Protein AF-A0A7Y4X2K1-F1 (afdb_monomer_lite)

Secondary structure (DSSP, 8-state):
--SSHHHHHHHHHHHHTTTS-HHHHHHHHHHHHHHHHHS--HHHHHHHHHHHHHHHHHHTTT-HHHHHHHHHHHHHHHHHHHHHHHHHHTS-TTSS--

Radius of gyration: 15.4 Å; chains: 1; bounding box: 35×24×46 Å

Sequence (98 aa):
MFRDPLIQKAWEVRQQSEHFPIAVLQEAATWLEEKYHAAPSKEIAVALALQYLILAMRQAQASPTAAKDSFARALRWREEADLMASAQRLVPSWLSLN

Foldseek 3Di:
DDPDPLLVVLVVVLVVCVPPDLVVLVVVLVVLVVVCVVPNDLVSLSVNLSSLQSSLVVCVVPPVVSSVVSNVRSVVSNVVSVVRVVVVVPPDPVVPDD

pLDDT: mean 87.85, std 13.76, range [44.19, 97.75]

Structure (mmCIF, N/CA/C/O backbone):
data_AF-A0A7Y4X2K1-F1
#
_entry.id   AF-A0A7Y4X2K1-F1
#
loop_
_atom_site.group_PDB
_atom_site.id
_atom_site.type_symbol
_atom_site.label_atom_id
_atom_site.label_alt_id
_atom_site.label_comp_id
_atom_site.label_asym_id
_atom_site.label_entity_id
_atom_site.label_seq_id
_atom_site.pdbx_PDB_ins_code
_atom_site.Cartn_x
_atom_site.Cartn_y
_atom_site.Cartn_z
_atom_site.occupancy
_atom_site.B_iso_or_equiv
_atom_site.auth_seq_id
_atom_site.auth_comp_id
_atom_site.auth_asym_id
_atom_site.auth_atom_id
_atom_site.pdbx_PDB_model_num
ATOM 1 N N . MET A 1 1 ? -16.927 14.085 -4.064 1.00 56.41 1 MET A N 1
ATOM 2 C CA . MET A 1 1 ? -16.253 13.303 -5.123 1.00 56.41 1 MET A CA 1
ATOM 3 C C . MET A 1 1 ? -14.758 13.582 -5.028 1.00 56.41 1 MET A C 1
ATOM 5 O O . M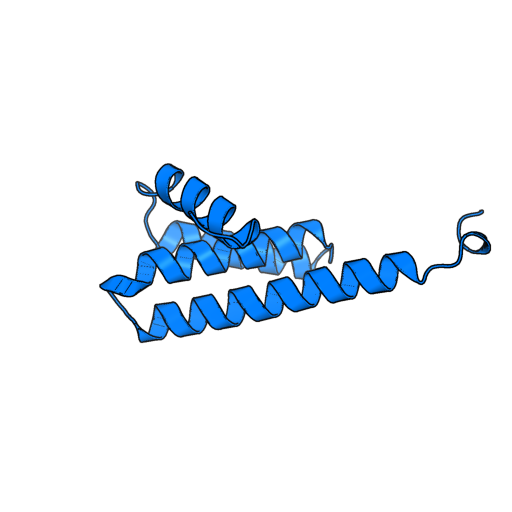ET A 1 1 ? -14.395 14.753 -4.962 1.00 56.41 1 MET A O 1
ATOM 9 N N . PHE A 1 2 ? -13.915 12.553 -4.903 1.00 61.72 2 PHE A N 1
ATOM 10 C CA . PHE A 1 2 ? -12.459 12.737 -4.824 1.00 61.72 2 PHE A CA 1
ATOM 11 C C . PHE A 1 2 ? -11.926 13.204 -6.187 1.00 61.72 2 PHE A C 1
ATOM 13 O O . PHE A 1 2 ? -12.342 12.672 -7.208 1.00 61.72 2 PHE A O 1
ATOM 20 N N . ARG A 1 3 ? -11.053 14.223 -6.212 1.00 76.88 3 ARG A N 1
ATOM 21 C CA . ARG A 1 3 ? -10.454 14.737 -7.464 1.00 76.88 3 ARG A CA 1
ATOM 22 C C . ARG A 1 3 ? -9.241 13.930 -7.925 1.00 76.88 3 ARG A C 1
ATOM 24 O O . ARG A 1 3 ? -8.875 14.003 -9.090 1.00 76.88 3 ARG A O 1
ATOM 31 N N . ASP A 1 4 ? -8.617 13.200 -7.009 1.00 81.75 4 ASP A N 1
ATOM 32 C CA . ASP A 1 4 ? -7.454 12.367 -7.290 1.00 81.75 4 ASP A CA 1
ATOM 33 C C . ASP A 1 4 ? -7.922 10.947 -7.681 1.00 81.75 4 ASP A C 1
ATOM 35 O O . ASP A 1 4 ? -8.596 10.296 -6.870 1.00 81.75 4 ASP A O 1
ATOM 39 N N . PRO A 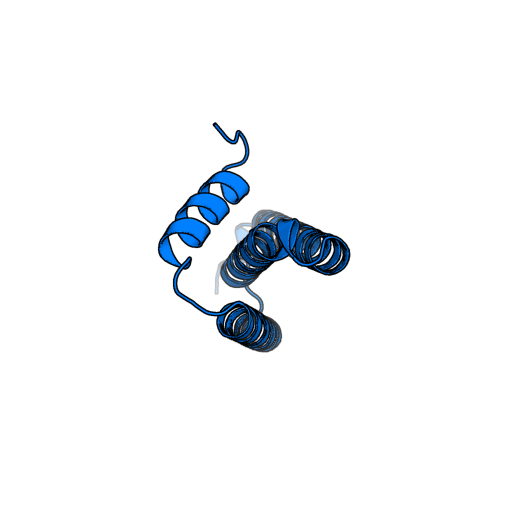1 5 ? -7.593 10.457 -8.894 1.00 84.81 5 PRO A N 1
ATOM 40 C CA . PRO A 1 5 ? -8.005 9.133 -9.362 1.00 84.81 5 PRO A CA 1
ATOM 41 C C . PRO A 1 5 ? -7.507 7.983 -8.481 1.00 84.81 5 PRO A C 1
ATOM 43 O O . PRO A 1 5 ? -8.210 6.984 -8.331 1.00 84.81 5 PRO A O 1
ATOM 46 N N . LEU A 1 6 ? -6.328 8.118 -7.864 1.00 82.94 6 LEU A N 1
ATOM 47 C CA . LEU A 1 6 ? -5.780 7.105 -6.961 1.00 82.94 6 LEU A CA 1
ATOM 48 C C . LEU A 1 6 ? -6.591 7.054 -5.663 1.00 82.94 6 LEU A C 1
ATOM 50 O O . LEU A 1 6 ? -6.913 5.970 -5.182 1.00 82.94 6 LEU A O 1
ATOM 54 N N . ILE A 1 7 ? -6.987 8.216 -5.131 1.00 86.31 7 ILE A N 1
ATOM 55 C CA . ILE A 1 7 ? -7.852 8.295 -3.942 1.00 86.31 7 ILE A CA 1
ATOM 56 C C . ILE A 1 7 ? -9.237 7.728 -4.238 1.00 86.31 7 ILE A C 1
ATOM 58 O O . ILE A 1 7 ? -9.767 6.958 -3.435 1.00 86.31 7 ILE A O 1
ATOM 62 N N . GLN A 1 8 ? -9.815 8.064 -5.394 1.00 90.50 8 GLN A N 1
ATOM 63 C CA . GLN A 1 8 ? -11.084 7.480 -5.816 1.00 90.50 8 GLN A CA 1
ATOM 6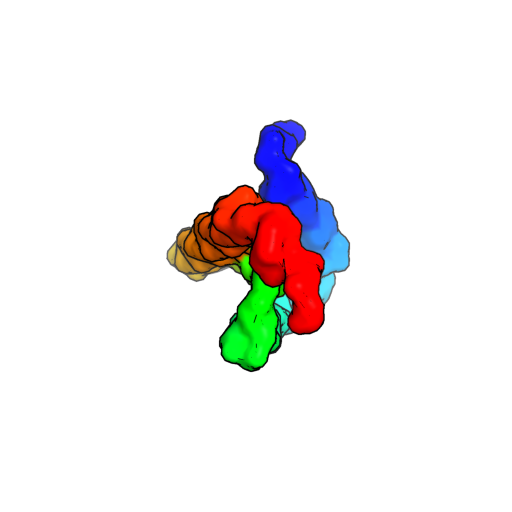4 C C . GLN A 1 8 ? -10.970 5.955 -5.913 1.00 90.50 8 GLN A C 1
ATOM 66 O O . GLN A 1 8 ? -11.811 5.244 -5.361 1.00 90.50 8 GLN A O 1
ATOM 71 N N . LYS A 1 9 ? -9.910 5.446 -6.551 1.00 91.12 9 LYS A N 1
ATOM 72 C CA . LYS A 1 9 ? -9.745 4.005 -6.712 1.00 91.12 9 LYS A CA 1
ATOM 73 C C . LYS A 1 9 ? -9.520 3.293 -5.383 1.00 91.12 9 LYS A C 1
ATOM 75 O O . LYS A 1 9 ? -10.101 2.234 -5.158 1.00 91.12 9 LYS A O 1
ATOM 80 N N . ALA A 1 10 ? -8.735 3.883 -4.483 1.00 90.00 10 ALA A N 1
ATOM 81 C CA . ALA A 1 10 ? -8.524 3.337 -3.145 1.00 90.00 10 ALA A CA 1
ATOM 82 C C . ALA A 1 10 ? -9.840 3.257 -2.374 1.00 90.00 10 ALA A C 1
ATOM 84 O O . ALA A 1 10 ? -10.095 2.266 -1.698 1.00 90.00 10 ALA A O 1
ATOM 85 N N . TRP A 1 11 ? -10.704 4.264 -2.510 1.00 91.06 11 TRP A N 1
ATOM 86 C CA . TRP A 1 11 ? -12.019 4.250 -1.884 1.00 91.06 11 TRP A CA 1
ATOM 87 C C . TRP A 1 11 ? -12.915 3.118 -2.412 1.00 91.06 11 TRP A C 1
ATOM 89 O O . TRP A 1 11 ? -13.509 2.395 -1.614 1.00 91.06 11 TRP A O 1
ATOM 99 N N . GLU A 1 12 ? -12.971 2.916 -3.732 1.00 93.06 12 GLU A N 1
ATOM 100 C CA . GLU A 1 12 ? -13.721 1.809 -4.349 1.00 93.06 12 GLU A CA 1
ATOM 101 C C . GLU A 1 12 ? -13.227 0.444 -3.848 1.00 93.06 12 GLU A C 1
ATOM 103 O O . GLU A 1 12 ? -14.012 -0.387 -3.388 1.00 93.06 12 GLU A O 1
ATOM 108 N N . VAL A 1 13 ? -11.910 0.221 -3.882 1.00 91.19 13 VAL A N 1
ATOM 109 C CA . VAL A 1 13 ? -11.310 -1.049 -3.451 1.00 91.19 13 VAL A CA 1
ATOM 110 C C . VAL A 1 13 ? -11.465 -1.240 -1.942 1.00 91.19 13 VAL A C 1
ATOM 112 O O . VAL A 1 13 ? -11.730 -2.354 -1.494 1.00 91.19 13 VAL A O 1
ATOM 115 N N . ARG A 1 14 ? -11.394 -0.173 -1.137 1.00 91.75 14 ARG A N 1
ATOM 116 C CA . ARG A 1 14 ? -11.676 -0.219 0.307 1.00 91.75 14 ARG A CA 1
ATOM 117 C C . ARG A 1 14 ? -13.083 -0.744 0.582 1.00 91.75 14 ARG A C 1
ATOM 119 O O . ARG A 1 14 ? -13.244 -1.566 1.476 1.00 91.75 14 ARG A O 1
ATOM 126 N N . GLN A 1 15 ? -14.089 -0.263 -0.150 1.00 93.00 15 GLN A N 1
ATOM 127 C CA . GLN A 1 15 ? -15.472 -0.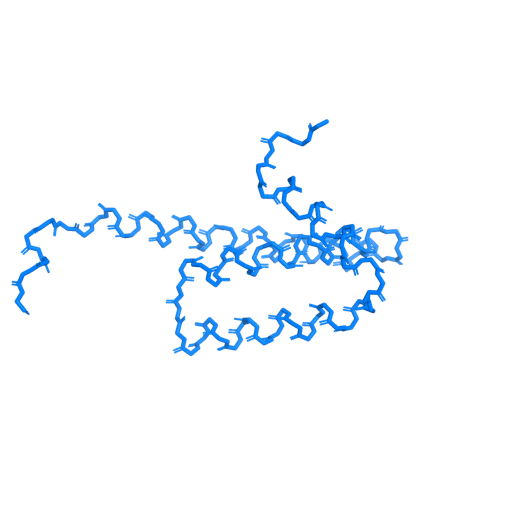725 0.020 1.00 93.00 15 GLN A CA 1
ATOM 128 C C . GLN A 1 15 ? -15.602 -2.213 -0.330 1.00 93.00 15 GLN A C 1
ATOM 130 O O . GLN A 1 15 ? -16.207 -2.977 0.414 1.00 93.00 15 GLN A O 1
ATOM 135 N N . GLN A 1 16 ? -14.963 -2.651 -1.415 1.00 91.62 16 GLN A N 1
ATOM 136 C CA . GLN A 1 16 ? -14.967 -4.060 -1.828 1.00 91.62 16 GLN A CA 1
ATOM 137 C C . GLN A 1 16 ? -14.214 -4.971 -0.847 1.00 91.62 16 GLN A C 1
ATOM 139 O O . GLN A 1 16 ? -14.583 -6.127 -0.655 1.00 91.62 16 GLN A O 1
ATOM 144 N N . SER A 1 17 ? -13.179 -4.445 -0.194 1.00 89.69 17 SER A N 1
ATOM 145 C CA . SER A 1 17 ? -12.330 -5.174 0.752 1.00 89.69 17 SER A CA 1
ATOM 146 C C . SER A 1 17 ? -12.751 -5.013 2.216 1.00 89.69 17 SER A C 1
ATOM 148 O O . SER A 1 17 ? -12.027 -5.431 3.118 1.00 89.69 17 SER A O 1
ATOM 150 N N . GLU A 1 18 ? -13.926 -4.438 2.488 1.00 90.75 18 GLU A N 1
ATOM 151 C CA . GLU A 1 18 ? -14.339 -4.075 3.847 1.00 90.75 18 GLU A CA 1
ATOM 152 C C . GLU A 1 18 ? -14.464 -5.273 4.802 1.00 90.75 18 GLU A C 1
ATOM 154 O O . GLU A 1 18 ? -14.216 -5.140 6.004 1.00 90.75 18 GLU A O 1
ATOM 159 N N . HIS A 1 19 ? -14.782 -6.444 4.259 1.00 91.62 19 HIS A N 1
ATOM 160 C CA . HIS A 1 19 ? -14.902 -7.706 4.982 1.00 91.62 19 HIS A CA 1
ATOM 161 C C . HIS A 1 19 ? -13.549 -8.357 5.316 1.00 91.62 19 HIS A C 1
ATOM 163 O O . HIS A 1 19 ? -13.500 -9.247 6.165 1.00 91.62 19 HIS A O 1
ATOM 169 N N . PHE A 1 20 ? -12.448 -7.921 4.693 1.00 92.19 20 PHE A N 1
ATOM 170 C CA . PHE A 1 20 ? -11.126 -8.460 4.995 1.00 92.19 20 PHE A CA 1
ATOM 171 C C . PHE A 1 20 ? -10.531 -7.814 6.257 1.00 92.19 20 PHE A C 1
ATOM 173 O O . PHE A 1 20 ? -10.590 -6.584 6.426 1.00 92.19 20 PHE A O 1
ATOM 180 N N . PRO A 1 21 ? -9.906 -8.612 7.143 1.00 94.19 21 PRO A N 1
ATOM 181 C CA . PRO A 1 21 ? -9.142 -8.087 8.267 1.00 94.19 21 PRO A CA 1
ATOM 182 C C . PRO A 1 21 ? -8.011 -7.163 7.804 1.00 94.19 21 PRO A C 1
ATOM 184 O O . PRO A 1 21 ? -7.389 -7.394 6.769 1.00 94.19 21 PRO A O 1
ATOM 187 N N . ILE A 1 22 ? -7.683 -6.149 8.613 1.00 92.62 22 ILE A N 1
ATOM 188 C CA . ILE A 1 22 ? -6.552 -5.245 8.333 1.00 92.62 22 ILE A CA 1
ATOM 189 C C . ILE A 1 22 ? -5.239 -6.030 8.183 1.00 92.62 22 ILE A C 1
ATOM 191 O O . ILE A 1 22 ? -4.443 -5.687 7.315 1.00 92.62 22 ILE A O 1
ATOM 195 N N . ALA A 1 23 ? -5.048 -7.106 8.954 1.00 94.50 23 ALA A N 1
ATOM 196 C CA . ALA A 1 23 ? -3.871 -7.973 8.859 1.00 94.50 23 ALA A CA 1
ATOM 197 C C . ALA A 1 23 ? -3.681 -8.565 7.451 1.00 94.50 23 ALA A C 1
ATOM 19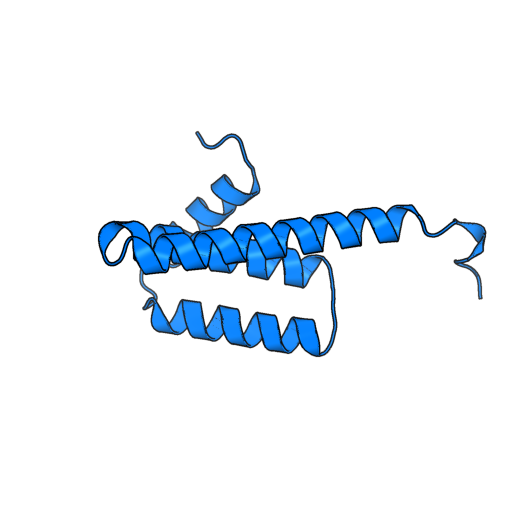9 O O . ALA A 1 23 ? -2.585 -8.503 6.910 1.00 94.50 23 ALA A O 1
ATOM 200 N N . VAL A 1 24 ? -4.761 -9.016 6.801 1.00 95.44 24 VAL A N 1
ATOM 201 C CA . VAL A 1 24 ? -4.708 -9.544 5.424 1.00 95.44 24 VAL A CA 1
ATOM 202 C C . VAL A 1 24 ? -4.272 -8.459 4.436 1.00 95.44 24 VAL A C 1
ATOM 204 O O . VAL A 1 24 ? -3.498 -8.708 3.516 1.00 95.44 24 VAL A O 1
ATOM 207 N N . LEU A 1 25 ? -4.729 -7.219 4.638 1.00 94.06 25 LEU A N 1
ATOM 208 C CA . LEU A 1 25 ? -4.305 -6.088 3.813 1.00 94.06 25 LEU A CA 1
ATOM 209 C C . LEU A 1 25 ? -2.829 -5.721 4.049 1.00 94.06 25 LEU A C 1
ATOM 211 O O . LEU A 1 25 ? -2.155 -5.287 3.115 1.00 94.06 25 LEU A O 1
ATOM 215 N N . GLN A 1 26 ? -2.318 -5.897 5.269 1.00 95.56 26 GLN A N 1
ATOM 216 C CA . GLN A 1 26 ? -0.900 -5.699 5.580 1.00 95.56 26 GLN A CA 1
ATOM 217 C C . GLN A 1 26 ? -0.034 -6.785 4.938 1.00 95.56 26 GLN A C 1
ATOM 219 O O . GLN A 1 26 ? 0.953 -6.452 4.293 1.00 95.56 26 GLN A O 1
ATOM 224 N N . GLU A 1 27 ? -0.440 -8.052 5.030 1.00 96.69 27 GLU A N 1
ATOM 225 C CA . GLU A 1 27 ? 0.243 -9.173 4.373 1.00 96.69 27 GLU A CA 1
ATOM 226 C C . GLU A 1 27 ? 0.315 -8.978 2.854 1.00 96.69 27 GLU A C 1
ATOM 228 O O . GLU A 1 27 ? 1.376 -9.144 2.255 1.00 96.69 27 GLU A O 1
ATOM 233 N N . ALA A 1 28 ? -0.782 -8.536 2.230 1.00 95.38 28 ALA A N 1
ATOM 234 C CA . ALA A 1 28 ? -0.795 -8.211 0.807 1.00 95.38 28 ALA A CA 1
ATOM 235 C C . ALA A 1 28 ? 0.173 -7.066 0.452 1.00 95.38 28 ALA A C 1
ATOM 237 O O . ALA A 1 28 ? 0.818 -7.115 -0.596 1.00 95.38 28 ALA A O 1
ATOM 238 N N . ALA A 1 29 ? 0.306 -6.051 1.316 1.00 96.12 29 ALA A N 1
ATOM 239 C CA . ALA A 1 29 ? 1.278 -4.976 1.121 1.00 96.12 29 ALA A CA 1
ATOM 240 C C . ALA A 1 29 ? 2.718 -5.503 1.213 1.00 96.12 29 ALA A C 1
ATOM 242 O O . ALA A 1 29 ? 3.517 -5.221 0.326 1.00 96.12 29 ALA A O 1
ATOM 243 N N . THR A 1 30 ? 3.033 -6.316 2.225 1.00 97.31 30 THR A N 1
ATOM 244 C CA . THR A 1 30 ? 4.356 -6.943 2.380 1.00 97.31 30 THR A CA 1
ATOM 245 C C . THR A 1 30 ? 4.709 -7.817 1.180 1.00 97.31 30 THR A C 1
ATOM 247 O O . THR A 1 30 ? 5.794 -7.683 0.622 1.00 97.31 30 THR A O 1
ATOM 250 N N . TRP A 1 31 ? 3.773 -8.643 0.709 1.00 97.25 31 TRP A N 1
ATOM 251 C CA . TRP A 1 31 ? 3.979 -9.456 -0.488 1.00 97.25 31 TRP A CA 1
ATOM 252 C C . TRP A 1 31 ? 4.252 -8.599 -1.733 1.00 97.25 31 TRP A C 1
ATOM 254 O O . TRP A 1 31 ? 5.133 -8.922 -2.529 1.00 97.25 31 TRP A O 1
ATOM 264 N N . LEU A 1 32 ? 3.538 -7.481 -1.909 1.00 97.06 32 LEU A N 1
ATOM 265 C CA . LEU A 1 32 ? 3.803 -6.549 -3.009 1.00 97.06 32 LEU A CA 1
ATOM 266 C C . LEU A 1 32 ? 5.186 -5.887 -2.893 1.00 97.06 32 LEU A C 1
ATOM 268 O O . LEU A 1 32 ? 5.839 -5.689 -3.916 1.00 97.06 32 LEU A O 1
ATOM 272 N N . GLU A 1 33 ? 5.654 -5.568 -1.684 1.00 97.31 33 GLU A N 1
ATOM 273 C CA . GLU A 1 33 ? 7.002 -5.026 -1.461 1.00 97.31 33 GLU A CA 1
ATOM 274 C C . GLU A 1 33 ? 8.076 -6.051 -1.836 1.00 97.31 33 GLU A C 1
ATOM 276 O O . GLU A 1 33 ? 9.022 -5.719 -2.547 1.00 97.31 33 GLU A O 1
ATOM 281 N N . GLU A 1 34 ? 7.904 -7.315 -1.445 1.00 97.62 34 GLU A N 1
ATOM 282 C CA . GLU A 1 34 ? 8.790 -8.410 -1.855 1.00 97.62 34 GLU A CA 1
ATOM 283 C C . GLU A 1 34 ? 8.811 -8.579 -3.379 1.00 97.62 34 GLU A C 1
ATOM 285 O O . GLU A 1 34 ? 9.877 -8.729 -3.983 1.00 97.62 34 GLU A O 1
ATOM 290 N N . LYS A 1 35 ? 7.641 -8.501 -4.028 1.00 96.06 35 LYS A N 1
ATOM 291 C CA . LYS A 1 35 ? 7.541 -8.530 -5.493 1.00 96.06 35 LYS A CA 1
ATOM 292 C C . LYS A 1 35 ? 8.247 -7.346 -6.137 1.00 96.06 35 LYS A C 1
ATOM 294 O O . LYS A 1 35 ? 8.950 -7.554 -7.123 1.00 96.06 35 LYS A O 1
ATOM 299 N N . TYR A 1 36 ? 8.106 -6.146 -5.578 1.00 95.81 36 TYR A N 1
ATOM 300 C CA . TYR A 1 36 ? 8.824 -4.968 -6.056 1.00 95.81 36 TYR A CA 1
ATOM 301 C C . TYR A 1 36 ? 10.335 -5.151 -5.928 1.00 95.81 36 TYR A C 1
ATOM 303 O O . TYR A 1 36 ? 11.062 -4.881 -6.875 1.00 95.81 36 TYR A O 1
ATOM 311 N N . HIS A 1 37 ? 10.817 -5.653 -4.790 1.00 95.12 37 HIS A N 1
ATOM 312 C CA . HIS A 1 37 ? 12.240 -5.912 -4.580 1.00 95.12 37 HIS A CA 1
ATOM 313 C C . HIS A 1 37 ? 12.807 -6.941 -5.564 1.00 95.12 37 HIS A C 1
ATOM 315 O O . HIS A 1 37 ? 13.933 -6.777 -6.030 1.00 95.12 37 HIS A O 1
ATOM 321 N N . ALA A 1 38 ? 12.039 -7.982 -5.893 1.00 96.19 38 ALA A N 1
ATOM 322 C CA . ALA A 1 38 ? 12.454 -9.001 -6.853 1.00 96.19 38 ALA A CA 1
ATOM 323 C C . ALA A 1 38 ? 12.414 -8.506 -8.309 1.00 96.19 38 ALA A C 1
ATOM 325 O O . ALA A 1 38 ? 13.284 -8.858 -9.104 1.00 96.19 38 ALA A O 1
ATOM 326 N N . ALA A 1 39 ? 11.401 -7.716 -8.668 1.00 93.19 39 ALA A N 1
ATOM 327 C CA . ALA A 1 39 ? 11.198 -7.201 -10.017 1.00 93.19 39 ALA A CA 1
ATOM 328 C C . ALA A 1 39 ? 10.532 -5.812 -9.969 1.00 93.19 39 ALA A C 1
ATOM 330 O O . ALA A 1 39 ? 9.302 -5.713 -10.049 1.00 93.19 39 ALA A O 1
ATOM 331 N N . PRO A 1 40 ? 11.325 -4.729 -9.854 1.00 92.69 40 PRO A N 1
ATOM 332 C CA . PRO A 1 40 ? 10.788 -3.377 -9.780 1.00 92.69 40 PRO A CA 1
ATOM 333 C C . PRO A 1 40 ? 9.980 -3.028 -11.030 1.00 92.69 40 PRO A C 1
ATOM 335 O O . PRO A 1 40 ? 10.463 -3.148 -12.157 1.00 92.69 40 PRO A O 1
ATOM 338 N N . SER A 1 41 ? 8.749 -2.561 -10.838 1.00 93.50 41 SER A N 1
ATOM 339 C CA . SER A 1 41 ? 7.910 -2.056 -11.925 1.00 93.50 41 SER A CA 1
ATOM 340 C C . SER A 1 41 ? 6.986 -0.952 -11.437 1.00 93.50 41 SER A C 1
ATOM 342 O O . SER A 1 41 ? 6.587 -0.909 -10.267 1.00 93.50 41 SER A O 1
ATOM 344 N N . LYS A 1 42 ? 6.611 -0.074 -12.368 1.00 93.44 42 LYS A N 1
ATOM 345 C CA . LYS A 1 42 ? 5.680 1.021 -12.106 1.00 93.44 42 LYS A CA 1
ATOM 346 C C . LYS A 1 42 ? 4.334 0.485 -11.621 1.00 93.44 42 LYS A C 1
ATOM 348 O O . LYS A 1 42 ? 3.739 1.045 -10.709 1.00 93.44 42 LYS A O 1
ATOM 353 N N . GLU A 1 43 ? 3.857 -0.597 -12.222 1.00 94.25 43 GLU A N 1
ATOM 354 C CA . GLU A 1 43 ? 2.584 -1.235 -11.901 1.00 94.25 43 GLU A CA 1
ATOM 355 C C . GLU A 1 43 ? 2.557 -1.710 -10.444 1.00 94.25 43 GLU A C 1
ATOM 357 O O . GLU A 1 43 ? 1.580 -1.459 -9.737 1.00 94.25 43 GLU A O 1
ATOM 362 N N . ILE A 1 44 ? 3.647 -2.325 -9.968 1.00 95.25 44 ILE A N 1
ATOM 363 C CA . ILE A 1 44 ? 3.762 -2.755 -8.570 1.00 95.25 44 ILE A CA 1
ATOM 364 C C . ILE A 1 44 ? 3.855 -1.541 -7.632 1.00 95.25 44 ILE A C 1
ATOM 366 O O . ILE A 1 44 ? 3.187 -1.532 -6.601 1.00 95.25 44 ILE A O 1
ATOM 370 N N . ALA A 1 45 ? 4.601 -0.489 -7.992 1.00 95.56 45 ALA A N 1
ATOM 371 C CA . ALA A 1 45 ? 4.667 0.741 -7.192 1.00 95.56 45 ALA A CA 1
ATOM 372 C C . ALA A 1 45 ? 3.291 1.430 -7.061 1.00 95.56 45 ALA A C 1
ATOM 374 O O . ALA A 1 45 ? 2.897 1.838 -5.968 1.00 95.56 45 ALA A O 1
ATOM 375 N N . VAL A 1 46 ? 2.503 1.485 -8.142 1.00 95.00 46 VAL A N 1
ATOM 376 C C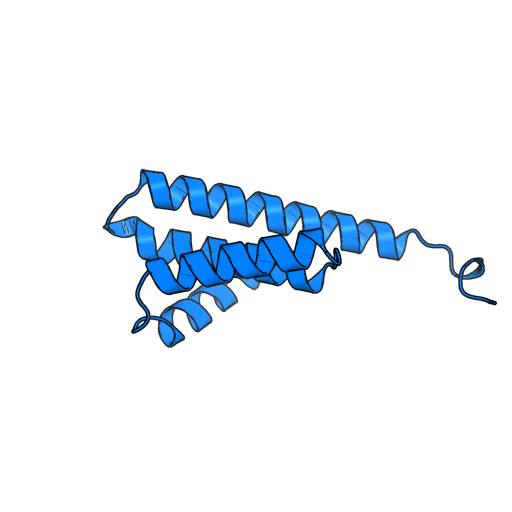A . VAL A 1 46 ? 1.116 1.985 -8.105 1.00 95.00 46 VAL A CA 1
ATOM 377 C C . VAL A 1 46 ? 0.229 1.097 -7.229 1.00 95.00 46 VAL A C 1
ATOM 379 O O . VAL A 1 46 ? -0.563 1.617 -6.440 1.00 95.00 46 VAL A O 1
ATOM 382 N N . ALA A 1 47 ? 0.361 -0.230 -7.330 1.00 95.31 47 ALA A N 1
ATOM 383 C CA . ALA A 1 47 ? -0.384 -1.162 -6.487 1.00 95.31 47 ALA A CA 1
ATOM 384 C C . ALA A 1 47 ? -0.053 -0.972 -4.996 1.00 95.31 47 ALA A C 1
ATOM 386 O O . ALA A 1 47 ? -0.962 -0.946 -4.167 1.00 95.31 47 ALA A O 1
ATOM 387 N N . LEU A 1 48 ? 1.221 -0.757 -4.658 1.00 97.44 48 LEU A N 1
ATOM 388 C CA . LEU A 1 48 ? 1.668 -0.446 -3.298 1.00 97.44 48 LEU A CA 1
ATOM 389 C C . LEU A 1 48 ? 1.100 0.881 -2.794 1.00 97.44 48 LEU A C 1
ATOM 391 O O . LEU A 1 48 ? 0.569 0.937 -1.683 1.00 97.44 48 LEU A O 1
ATOM 395 N N . ALA A 1 49 ? 1.143 1.933 -3.615 1.00 96.81 49 ALA A N 1
ATOM 396 C CA . ALA A 1 49 ? 0.549 3.223 -3.276 1.00 96.81 49 ALA A CA 1
ATOM 397 C C . ALA A 1 49 ? -0.952 3.090 -2.969 1.00 96.81 49 ALA A C 1
ATOM 399 O O . ALA A 1 49 ? -1.439 3.621 -1.969 1.00 96.81 49 ALA A O 1
ATOM 400 N N . LEU A 1 50 ? -1.677 2.324 -3.788 1.00 96.00 50 LEU A N 1
ATOM 401 C CA . LEU A 1 50 ? -3.096 2.044 -3.588 1.00 96.00 50 LEU A CA 1
ATOM 402 C C . LEU A 1 50 ? -3.346 1.255 -2.293 1.00 96.00 50 LEU A C 1
ATOM 404 O O . LEU A 1 50 ? -4.210 1.629 -1.500 1.00 96.00 50 LEU A O 1
ATOM 408 N N . GLN A 1 51 ? -2.575 0.191 -2.060 1.00 96.50 51 GLN A N 1
ATOM 409 C CA . GLN A 1 51 ? -2.734 -0.693 -0.906 1.00 96.50 51 GLN A CA 1
ATOM 410 C C . GLN A 1 51 ? -2.509 0.048 0.416 1.00 96.50 51 GLN A C 1
ATOM 412 O O . GLN A 1 51 ? -3.313 -0.056 1.347 1.00 96.50 51 GLN A O 1
ATOM 417 N N . TYR A 1 52 ? -1.456 0.860 0.488 1.00 97.75 52 TYR A N 1
ATOM 418 C CA . TYR A 1 52 ? -1.173 1.669 1.669 1.00 97.75 52 TYR A CA 1
ATOM 419 C C . TYR A 1 52 ? -2.203 2.777 1.894 1.00 97.75 52 TYR A C 1
ATOM 421 O O . TYR A 1 52 ? -2.532 3.094 3.039 1.00 97.75 52 TYR A O 1
ATOM 429 N N . LEU A 1 53 ? -2.785 3.322 0.825 1.00 96.31 53 LEU A N 1
ATOM 430 C CA . LEU A 1 53 ? -3.866 4.293 0.939 1.00 96.31 53 LEU A CA 1
ATOM 431 C C . LEU A 1 53 ? -5.150 3.652 1.495 1.00 96.31 53 LEU A C 1
ATOM 433 O O . LEU A 1 53 ? -5.812 4.243 2.350 1.00 96.31 53 LEU A O 1
ATOM 437 N N . ILE A 1 54 ? -5.467 2.418 1.087 1.00 95.31 54 ILE A N 1
ATOM 438 C CA . ILE A 1 54 ? -6.571 1.633 1.663 1.00 95.31 54 ILE A CA 1
ATOM 439 C C . ILE A 1 54 ? -6.321 1.377 3.155 1.00 95.31 54 ILE A C 1
ATOM 441 O O . ILE A 1 54 ? -7.217 1.612 3.970 1.00 95.31 54 ILE A O 1
ATOM 445 N N . LEU A 1 55 ? -5.109 0.950 3.531 1.00 96.00 55 LEU A N 1
ATOM 446 C CA . LEU A 1 55 ? -4.724 0.746 4.934 1.00 96.00 55 LEU A CA 1
ATOM 447 C C . LEU A 1 55 ? -4.904 2.022 5.761 1.00 96.00 55 LEU A C 1
ATOM 449 O O . LEU A 1 55 ? -5.537 1.974 6.817 1.00 96.00 55 LEU A O 1
ATOM 453 N N . ALA A 1 56 ? -4.452 3.169 5.249 1.00 96.12 56 ALA A N 1
ATOM 454 C CA . ALA A 1 56 ? -4.623 4.458 5.910 1.00 96.12 56 ALA A CA 1
ATOM 455 C C . ALA A 1 56 ? -6.104 4.780 6.168 1.00 96.12 56 ALA A C 1
ATOM 457 O O . ALA A 1 56 ? -6.488 5.123 7.287 1.00 96.12 56 ALA A O 1
ATOM 458 N N . MET A 1 57 ? -6.964 4.597 5.161 1.00 94.62 57 MET A N 1
ATOM 459 C CA . MET A 1 57 ? -8.407 4.832 5.290 1.00 94.62 57 MET A CA 1
ATOM 460 C C . MET A 1 57 ? -9.090 3.861 6.263 1.00 94.62 57 MET A C 1
ATOM 462 O O . MET A 1 57 ? -10.072 4.224 6.911 1.00 94.62 57 MET A O 1
ATOM 466 N N . ARG A 1 58 ? -8.619 2.612 6.348 1.00 93.62 58 ARG A N 1
ATOM 467 C CA . ARG A 1 58 ? -9.154 1.593 7.268 1.00 93.62 58 ARG A CA 1
ATOM 468 C C . ARG A 1 58 ? -8.722 1.852 8.710 1.00 93.62 58 ARG A C 1
ATOM 470 O O . ARG A 1 58 ? -9.506 1.638 9.627 1.00 93.62 58 ARG A O 1
ATOM 477 N N . GLN A 1 59 ? -7.504 2.347 8.905 1.00 93.94 59 GLN A N 1
ATOM 478 C CA . GLN A 1 59 ? -6.930 2.616 10.223 1.00 93.94 59 GLN A CA 1
ATOM 479 C C . GLN A 1 59 ? -7.335 3.979 10.793 1.00 93.94 59 GLN A C 1
ATOM 481 O O . GLN A 1 59 ? -7.260 4.155 12.004 1.00 93.94 59 GLN A O 1
ATOM 486 N N . ALA A 1 60 ? -7.804 4.921 9.967 1.00 91.00 60 ALA A N 1
ATOM 487 C CA . ALA A 1 60 ? -8.075 6.308 10.364 1.00 91.00 60 ALA A CA 1
ATOM 488 C C . ALA A 1 60 ? -8.945 6.466 11.625 1.00 91.00 60 ALA A C 1
ATOM 490 O O . ALA A 1 60 ? -8.725 7.395 12.398 1.00 91.00 60 ALA A O 1
ATOM 491 N N . GLN A 1 61 ? -9.909 5.566 11.844 1.00 84.56 61 GLN A N 1
ATOM 492 C CA . GLN A 1 61 ? -10.797 5.615 13.012 1.00 84.56 61 GLN A CA 1
ATOM 493 C C . GLN A 1 61 ? -10.225 4.898 14.244 1.00 84.56 61 GLN A C 1
ATOM 495 O O . GLN A 1 61 ? -10.523 5.291 15.366 1.00 84.56 61 GLN A O 1
ATOM 500 N N . ALA A 1 62 ? -9.417 3.853 14.048 1.00 88.19 62 ALA A N 1
ATOM 501 C CA . ALA A 1 62 ? -8.931 2.991 15.128 1.00 88.19 62 ALA A CA 1
ATOM 502 C C . ALA A 1 62 ? -7.533 3.383 15.633 1.00 88.19 62 ALA A C 1
ATOM 504 O O . ALA A 1 62 ? -7.230 3.230 16.811 1.00 88.19 62 ALA A O 1
ATOM 505 N N . SER A 1 63 ? -6.669 3.876 14.745 1.00 93.06 63 SER A N 1
ATOM 506 C CA . SER A 1 63 ? -5.299 4.279 15.060 1.00 93.06 63 SER A CA 1
ATOM 507 C C . SER A 1 63 ? -4.839 5.392 14.111 1.00 93.06 63 SER A C 1
ATOM 509 O O . SER A 1 63 ? -4.323 5.118 13.023 1.00 93.06 63 SER A O 1
ATOM 511 N N . PRO A 1 64 ? -4.999 6.669 14.510 1.00 91.44 64 PRO A N 1
ATOM 512 C CA . PRO A 1 64 ? -4.581 7.812 13.699 1.00 91.44 64 PRO A CA 1
ATOM 513 C C . PRO A 1 64 ? -3.085 7.814 13.366 1.00 91.44 64 PRO A C 1
ATOM 515 O O . PRO A 1 64 ? -2.698 8.280 12.297 1.00 91.44 64 PRO A O 1
ATOM 518 N N . THR A 1 65 ? -2.240 7.286 14.256 1.00 95.19 65 THR A N 1
ATOM 519 C CA . THR A 1 65 ? -0.795 7.162 14.011 1.00 95.19 65 THR A CA 1
ATOM 520 C C . THR A 1 65 ? -0.517 6.152 12.901 1.00 95.19 65 THR A C 1
ATOM 522 O O . THR A 1 65 ? 0.120 6.507 11.915 1.00 95.19 65 THR A O 1
ATOM 525 N N . ALA A 1 66 ? -1.090 4.945 12.985 1.00 93.44 66 ALA A N 1
ATOM 526 C CA . ALA A 1 66 ? -0.922 3.935 11.939 1.00 93.44 66 ALA A CA 1
ATOM 527 C C . ALA A 1 66 ? -1.480 4.413 10.587 1.00 93.44 66 ALA A C 1
ATOM 529 O O . ALA A 1 66 ? -0.888 4.167 9.535 1.00 93.44 66 ALA A O 1
ATOM 530 N N . ALA A 1 67 ? -2.584 5.166 10.615 1.00 94.25 67 ALA A N 1
ATOM 531 C CA . ALA A 1 67 ? -3.151 5.768 9.418 1.00 94.25 67 ALA A CA 1
ATOM 532 C C . ALA A 1 67 ? -2.197 6.777 8.760 1.00 94.25 67 ALA A C 1
ATOM 534 O O . ALA A 1 67 ? -2.047 6.762 7.538 1.00 94.25 67 ALA A O 1
ATOM 535 N N . LYS A 1 68 ? -1.526 7.624 9.554 1.00 95.56 68 LYS A N 1
ATOM 536 C CA . LYS A 1 68 ? -0.506 8.561 9.056 1.00 95.56 68 LYS A CA 1
ATOM 537 C C . LYS A 1 68 ? 0.692 7.827 8.463 1.00 95.56 68 LYS A C 1
ATOM 539 O O . LYS A 1 68 ? 1.131 8.198 7.378 1.00 95.56 68 LYS A O 1
ATOM 544 N N . ASP A 1 69 ? 1.172 6.777 9.124 1.00 97.12 69 ASP A N 1
ATOM 545 C CA . ASP A 1 69 ? 2.309 5.987 8.642 1.00 97.12 69 ASP A CA 1
ATOM 546 C C . ASP A 1 69 ? 1.985 5.302 7.309 1.00 97.12 69 ASP A C 1
ATOM 548 O O . ASP A 1 69 ? 2.750 5.392 6.347 1.00 97.12 69 ASP A O 1
ATOM 552 N N . SER A 1 70 ? 0.808 4.678 7.216 1.00 96.81 70 SER A N 1
ATOM 553 C CA . SER A 1 70 ? 0.318 4.075 5.975 1.00 96.81 70 SER A CA 1
ATOM 554 C C . SER A 1 70 ? 0.151 5.125 4.873 1.00 96.81 70 SER A C 1
ATOM 556 O O . SER A 1 70 ? 0.556 4.900 3.737 1.00 96.81 70 SER A O 1
ATOM 558 N N . PHE A 1 71 ? -0.371 6.310 5.196 1.00 96.06 71 PHE A N 1
ATOM 559 C CA . PHE A 1 71 ? -0.510 7.391 4.222 1.00 96.06 71 PHE A CA 1
ATOM 560 C C . PHE A 1 71 ? 0.848 7.900 3.712 1.00 96.06 71 PHE A C 1
ATOM 562 O O . PHE A 1 71 ? 1.018 8.094 2.510 1.00 96.06 71 PHE A O 1
ATOM 569 N N . ALA A 1 72 ? 1.837 8.057 4.594 1.00 96.88 72 ALA A N 1
ATOM 570 C CA . ALA A 1 72 ? 3.192 8.444 4.204 1.00 96.88 72 ALA A CA 1
ATOM 571 C C . ALA A 1 72 ? 3.837 7.402 3.274 1.00 96.88 72 ALA A C 1
ATOM 573 O O . ALA A 1 72 ? 4.452 7.760 2.270 1.00 96.88 72 ALA A O 1
ATOM 574 N N . ARG A 1 73 ? 3.637 6.105 3.551 1.00 97.56 73 ARG A N 1
ATOM 575 C CA . ARG A 1 73 ? 4.079 5.026 2.652 1.00 97.56 73 ARG A CA 1
ATOM 576 C C . ARG A 1 73 ? 3.378 5.085 1.296 1.00 97.56 73 ARG A C 1
ATOM 578 O O . ARG A 1 73 ? 4.041 4.922 0.275 1.00 97.56 73 ARG A O 1
ATOM 585 N N . ALA A 1 74 ? 2.073 5.359 1.271 1.00 97.12 74 ALA A N 1
ATOM 586 C CA . ALA A 1 74 ? 1.322 5.511 0.027 1.00 97.12 74 ALA A CA 1
ATOM 587 C C . ALA A 1 74 ? 1.888 6.639 -0.852 1.00 97.12 74 ALA A C 1
ATOM 589 O O . ALA A 1 74 ? 2.050 6.455 -2.058 1.00 97.12 74 ALA A O 1
ATOM 590 N N . LEU A 1 75 ? 2.233 7.782 -0.245 1.00 96.19 75 LEU A N 1
ATOM 591 C CA . LEU A 1 75 ? 2.861 8.903 -0.949 1.00 96.19 75 LEU A CA 1
ATOM 592 C C . LEU A 1 75 ? 4.227 8.525 -1.524 1.00 96.19 75 LEU A C 1
ATOM 594 O O . LEU A 1 75 ? 4.452 8.737 -2.712 1.00 96.19 75 LEU A O 1
ATOM 598 N N . ARG A 1 76 ? 5.093 7.889 -0.728 1.00 97.00 76 ARG A N 1
ATOM 599 C CA . ARG A 1 76 ? 6.415 7.444 -1.195 1.00 97.00 76 ARG A CA 1
ATOM 600 C C . ARG A 1 76 ? 6.314 6.527 -2.417 1.00 97.00 76 ARG A C 1
ATOM 602 O O . ARG A 1 76 ? 7.057 6.683 -3.376 1.00 97.00 76 ARG A O 1
ATOM 609 N N . TRP A 1 77 ? 5.394 5.564 -2.395 1.00 97.06 77 TRP A N 1
ATOM 610 C CA . TRP A 1 77 ? 5.215 4.634 -3.515 1.00 97.06 77 TRP A CA 1
ATOM 611 C C . TRP A 1 77 ? 4.613 5.293 -4.758 1.00 97.06 77 TRP A C 1
ATOM 613 O O . TRP A 1 77 ? 4.937 4.905 -5.880 1.00 97.06 77 TRP A O 1
ATOM 623 N N . ARG A 1 78 ? 3.775 6.318 -4.579 1.00 94.62 78 ARG A N 1
ATOM 624 C CA . ARG A 1 78 ? 3.299 7.146 -5.689 1.00 94.62 78 ARG A CA 1
ATOM 625 C C . ARG A 1 78 ? 4.453 7.917 -6.330 1.00 94.62 78 ARG A C 1
ATOM 627 O O . ARG A 1 78 ? 4.569 7.902 -7.550 1.00 94.62 78 ARG A O 1
ATOM 634 N N . GLU A 1 79 ? 5.303 8.549 -5.524 1.00 94.94 79 GLU A N 1
ATOM 635 C CA . GLU A 1 79 ? 6.495 9.256 -6.008 1.00 94.94 79 GLU A CA 1
ATOM 636 C C . GLU A 1 79 ? 7.427 8.309 -6.773 1.00 94.94 79 GLU A C 1
ATOM 638 O O . GLU A 1 79 ? 7.866 8.638 -7.872 1.00 94.94 79 GLU A O 1
ATOM 643 N N . GLU A 1 80 ? 7.650 7.100 -6.254 1.00 94.19 80 GLU A N 1
ATOM 644 C CA . GLU A 1 80 ? 8.419 6.055 -6.940 1.00 94.19 80 GLU A CA 1
ATOM 645 C C . GLU A 1 80 ? 7.817 5.713 -8.316 1.00 94.19 80 GLU A C 1
ATOM 647 O O . GLU A 1 80 ? 8.521 5.692 -9.328 1.00 94.19 80 GLU A O 1
ATOM 652 N N . ALA A 1 81 ? 6.498 5.508 -8.392 1.00 92.81 81 ALA A N 1
ATOM 653 C CA . ALA A 1 81 ? 5.815 5.234 -9.656 1.00 92.81 81 ALA A CA 1
ATOM 654 C C . ALA A 1 81 ? 5.937 6.396 -10.663 1.00 92.81 81 ALA A C 1
ATOM 656 O O . ALA A 1 81 ? 6.109 6.163 -11.866 1.00 92.81 81 ALA A O 1
ATOM 657 N N . ASP A 1 82 ? 5.862 7.639 -10.182 1.00 91.00 82 ASP A N 1
ATOM 658 C CA . ASP A 1 82 ? 6.009 8.847 -10.997 1.00 91.00 82 ASP A CA 1
ATOM 659 C C . ASP A 1 82 ? 7.455 9.013 -11.508 1.00 91.00 82 ASP A C 1
ATOM 661 O O . ASP A 1 82 ? 7.671 9.370 -12.676 1.00 91.00 82 ASP A O 1
ATOM 665 N N . LEU A 1 83 ? 8.456 8.681 -10.685 1.00 90.38 83 LEU A N 1
ATOM 666 C CA . LEU A 1 83 ? 9.869 8.652 -11.075 1.00 90.38 83 LEU A CA 1
ATOM 667 C C . LEU A 1 83 ? 10.126 7.614 -12.172 1.00 90.38 83 LEU A C 1
ATOM 669 O O . LEU A 1 83 ? 10.731 7.940 -13.195 1.00 90.38 83 LEU A O 1
ATOM 673 N N . MET A 1 84 ? 9.607 6.394 -12.020 1.00 88.00 84 MET A N 1
ATOM 674 C CA . MET A 1 84 ? 9.739 5.344 -13.036 1.00 88.00 84 MET A CA 1
ATOM 675 C C . MET A 1 84 ? 9.058 5.727 -14.356 1.00 88.00 84 MET A C 1
ATOM 677 O O . MET A 1 84 ? 9.612 5.499 -15.433 1.00 88.00 84 MET A O 1
ATOM 681 N N . ALA A 1 85 ? 7.880 6.356 -14.294 1.00 78.94 85 ALA A N 1
ATOM 682 C CA . ALA A 1 85 ? 7.191 6.857 -15.482 1.00 78.94 85 ALA A CA 1
ATOM 683 C C . ALA A 1 85 ? 8.003 7.943 -16.206 1.00 78.94 85 ALA A C 1
ATOM 685 O O . ALA A 1 85 ? 7.984 8.021 -17.435 1.00 78.94 85 ALA A O 1
ATOM 686 N N . SER A 1 86 ? 8.717 8.775 -15.449 1.00 75.81 86 SER A N 1
ATOM 687 C CA . SER A 1 86 ? 9.580 9.826 -15.988 1.00 75.81 86 SER A CA 1
ATOM 688 C C . SER A 1 86 ? 10.860 9.246 -16.598 1.00 75.81 86 SER A C 1
ATOM 690 O O . SER A 1 86 ? 11.251 9.655 -17.689 1.00 75.81 86 SER A O 1
ATOM 692 N N . ALA A 1 87 ? 11.459 8.235 -15.963 1.00 70.00 87 ALA A N 1
ATOM 693 C CA . ALA A 1 87 ? 12.629 7.525 -16.477 1.00 70.00 87 ALA A CA 1
ATOM 694 C C . ALA A 1 87 ? 12.332 6.781 -17.792 1.00 70.00 87 ALA A C 1
ATOM 696 O O . ALA A 1 87 ? 13.118 6.862 -18.733 1.00 70.00 87 ALA A O 1
ATOM 697 N N . GLN A 1 88 ? 11.165 6.135 -17.909 1.00 59.50 88 GLN A N 1
ATOM 698 C CA . GLN A 1 88 ? 10.734 5.480 -19.154 1.00 59.50 88 GLN A CA 1
ATOM 699 C C . GLN A 1 88 ? 10.563 6.467 -20.320 1.00 59.50 88 GLN A C 1
ATOM 701 O O . GLN A 1 88 ? 10.845 6.116 -21.462 1.00 59.50 88 GLN A O 1
ATOM 706 N N . ARG A 1 89 ? 10.143 7.713 -20.053 1.00 59.25 89 ARG A N 1
ATOM 707 C CA . ARG A 1 89 ? 10.022 8.760 -21.088 1.00 59.25 89 ARG A CA 1
ATOM 708 C C . ARG A 1 89 ? 11.366 9.317 -21.556 1.00 59.25 89 ARG A C 1
ATOM 710 O O . ARG A 1 89 ? 11.414 9.932 -22.616 1.00 59.25 89 ARG A O 1
ATOM 717 N N . LEU A 1 90 ? 12.427 9.140 -20.769 1.00 57.88 90 LEU A N 1
ATOM 718 C CA . LEU A 1 90 ? 13.772 9.622 -21.085 1.00 57.88 90 LEU A CA 1
ATOM 719 C C . LEU A 1 90 ? 14.613 8.601 -21.856 1.00 57.88 90 LEU A C 1
ATOM 721 O O . LEU A 1 90 ? 15.706 8.957 -22.287 1.00 57.88 90 LEU A O 1
ATOM 725 N N . VAL A 1 91 ? 14.128 7.370 -22.064 1.00 53.50 91 VAL A N 1
ATOM 726 C CA . VAL A 1 91 ? 14.796 6.410 -22.950 1.00 53.50 91 VAL A CA 1
ATOM 727 C C . VAL A 1 91 ? 14.624 6.900 -24.393 1.00 53.50 91 VAL A C 1
ATOM 729 O O . VAL A 1 91 ? 13.500 6.927 -24.899 1.00 53.50 91 VAL A O 1
ATOM 732 N N . PRO A 1 92 ? 15.700 7.317 -25.076 1.00 54.53 92 PRO A N 1
ATOM 733 C CA . PRO A 1 92 ? 15.611 7.756 -26.456 1.00 54.53 92 PRO A CA 1
ATOM 734 C C . PRO A 1 92 ? 15.197 6.591 -27.362 1.00 54.53 92 PRO A C 1
ATOM 736 O O . PRO A 1 92 ? 15.696 5.476 -27.216 1.00 54.53 92 PRO A O 1
ATOM 739 N N . SER A 1 93 ? 14.345 6.861 -28.351 1.00 55.28 93 SER A N 1
ATOM 740 C CA . SER A 1 93 ? 13.812 5.871 -29.304 1.00 55.28 93 SER A CA 1
ATOM 741 C C . SER A 1 93 ? 14.872 5.117 -30.124 1.00 55.28 93 SER A C 1
ATOM 743 O O . SER A 1 93 ? 14.552 4.126 -30.773 1.00 55.28 93 SER A O 1
ATOM 745 N N . TRP A 1 94 ? 16.133 5.553 -30.092 1.00 58.84 94 TRP A N 1
ATOM 746 C CA . TRP A 1 94 ? 17.266 4.897 -30.749 1.00 58.84 94 TRP A CA 1
ATOM 747 C C . TRP A 1 94 ? 17.987 3.855 -29.877 1.00 58.84 94 TRP A C 1
ATOM 749 O O . TRP A 1 94 ? 18.869 3.169 -30.380 1.00 58.84 94 TRP A O 1
ATOM 759 N N . LEU A 1 95 ? 17.606 3.691 -28.604 1.00 55.41 95 LEU A N 1
ATOM 760 C CA . LEU A 1 95 ? 18.082 2.601 -27.734 1.00 55.41 95 LEU A CA 1
ATOM 761 C C . LEU A 1 95 ? 17.136 1.383 -27.725 1.00 55.41 95 LEU A C 1
ATOM 763 O O . LEU A 1 95 ? 17.395 0.405 -27.032 1.00 55.41 95 LEU A O 1
ATOM 767 N N . SER A 1 96 ? 16.054 1.419 -28.508 1.00 51.06 96 SER A N 1
ATOM 768 C CA . SER A 1 96 ? 15.055 0.348 -28.620 1.00 51.06 96 SER A CA 1
ATOM 769 C C . SER A 1 96 ? 15.246 -0.534 -29.862 1.00 51.06 96 SER A C 1
ATOM 771 O O . SER A 1 96 ? 14.253 -0.934 -30.454 1.00 51.06 96 SER A O 1
ATOM 773 N N . LEU A 1 97 ? 16.475 -0.813 -30.309 1.00 49.59 97 LEU A N 1
ATOM 774 C CA . LEU A 1 97 ? 16.724 -1.748 -31.419 1.00 49.59 97 LEU A CA 1
ATOM 775 C C . LEU A 1 97 ? 18.068 -2.480 -31.253 1.00 49.59 97 LEU A C 1
ATOM 777 O O . LEU A 1 97 ? 19.111 -1.951 -31.640 1.00 49.59 97 LEU A O 1
ATOM 781 N N . ASN A 1 98 ? 18.013 -3.678 -30.659 1.00 44.19 98 ASN A N 1
ATOM 782 C CA . ASN A 1 98 ? 18.571 -4.958 -31.146 1.00 44.19 98 ASN A CA 1
ATOM 783 C C . ASN A 1 98 ? 18.573 -6.007 -30.031 1.00 44.19 98 ASN A C 1
ATOM 785 O O . ASN A 1 98 ? 19.274 -5.794 -29.019 1.00 44.19 98 ASN A O 1
#

=== Feature glossary ===
A reading guide for the features in this record.

Start from the sequence.

  · Sequence gives the chain of amino acids in standard one-letter code (A=alanine, C=cysteine, …, Y=tyrosine), read N→C. It is the only feature that is directly encoded by the gene; all structural features are derived from the folded form of this sequence.

Fold it, and you get atomic coordinates and the backbone conformation that goes with them.

  · Structure coordinates are given as an mmCIF _atom_site loop: one row per atom with element, residue name, chain id, sequence number, and x/y/z position in Å. Only the four main-chain atoms per residue are included here; side chains are omitted to keep the record compact.

  · Backbone dihedral angles. Every residue except chain termini has a φ (preceding-C → N → Cα → C) and a ψ (N → Cα → C → next-N). They are reported in degrees following the IUPAC sign convention. Secondary structure is essentially a statement about which (φ, ψ) basin each residue occupies.

  · Eight-state secondary structure (DSSP): H is the canonical α-helix, G the tighter 3₁₀-helix, I the wider π-helix; E/B are β-structure, T and S are turns and bends, and '-' is everything else. DSSP derives these from the pattern of main-chain N–H···O=C hydrogen bonds, not from the sequence.

  · SS3 is a coarse helix/strand/coil call (letters a/b/c) made by the P-SEA algorithm from inter-Cα distances and dihedrals. It is less detailed than DSSP but needs only Cα positions.

Summarize the fold with a handful of shape descriptors and a per-residue structural alphabet.

  · Radius of gyration (Rg) is the root-mean-square distance of Cα atoms from their centroid — a single number for overall size and compactness. A globular domain of N residues has Rg ≈ 2.2·N^0.38 Å; an extended or disordered chain has a much larger Rg. The Cα contact count is the number of residue pairs whose Cα atoms are within 8 Å and are more than four positions apart in sequence — a standard proxy for tertiary packing density. The bounding box is the smallest axis-aligned box enclosing all Cα atoms.

  · 3Di is Foldseek's structural alphabet. Each residue is assigned one of twenty discrete states based on how its Cα sits relative to its spatial (not sequential) neighbors. Aligning 3Di strings finds structural homologs roughly as well as full 3D superposition, but orders of magnitude faster.

  · Solvent-accessible surface area (SASA) is the area in Å² traced out by the centre of a 1.4 Å probe sphere (a water molecule) rolled over the protein's van der Waals surface (Shrake–Rupley / Lee–Richards construction). Buried residues have near-zero SASA; fully exposed residues can exceed 200 Å². The total SASA scales roughly with the number of surface residues.

Ask how reliable the model is.

  · For AlphaFold models, the B-factor field carries pLDDT — the model's own estimate of local accuracy on a 0–100 scale. Regions with pLDDT<50 should be treated as essentially unmodeled; they often correspond to intrinsically disordered segments.

  · For experimental (PDB) structures, the B-factor (temperature factor) quantifies the positional spread of each atom in the crystal — a combination of thermal vibration and static disorder — in units of Å². High B-factors mark flexible loops or poorly resolved regions; low B-factors mark the rigid, well-ordered core.

  · Predicted Aligned Error (PAE) is an AlphaFold confidence matrix: entry (i, j) is the expected error in the position of residue j, in ångströms, when the prediction is superimposed on the true structure at residue i. Low PAE within a block of residues means that block is internally rigid and well-predicted; high PAE between two blocks means their relative placement is uncertain even if each block individually is confident.

Place it in context: what it resembles, what it is annotated as, and how it looks.

  · Structural nearest neighbors (via Foldseek easy-search vs the PDB). Reported per hit: target PDB id, E-value, and alignment TM-score. A TM-score above ~0.5 is the conventional threshold for 'same fold'.

  · Functional annotations link the protein to curated databases. InterPro entries identify conserved domains and families by matching the sequence against member-database signatures (Pfam, PROSITE, CDD, …). Gene Ontology (GO) terms describe molecular function, biological process, and cellular component in a controlled vocabulary. CATH places the structure in a hierarchical fold classification (Class/Architecture/Topology/Homologous-superfamily). The organism is the source species.

  · The contact map is a binary N×N matrix image: pixel (i, j) is dark where Cα_i and Cα_j are within 8 Å and |i−j|>4. Because the |i−j|>4 filter removes local helical contacts, off-diagonal stripes parallel to the main diagonal indicate parallel β-sheets; stripes perpendicular to it indicate antiparallel β-sheets. The Ramachandran plot scatters every residue's (φ, ψ) pair against the sterically allowed regions. The PAE heatmap renders the predicted-aligned-error matrix.

  · Six rendered views show the 3D structure from the faces of a cube — i.e. along ±x, ±y, ±z. Rendering representation is drawn randomly per protein from cartoon (secondary-structure ribbons), sticks (backbone bonds), or molecular surface; coloring is either N→C rainbow (blue at the N-terminus through red at the C-terminus) or one color per chain.